Protein AF-A0A6I3BMH9-F1 (afdb_monomer_lite)

pLDDT: mean 79.18, std 16.13, range [47.84, 97.19]

Foldseek 3Di:
DDDPPPPDDPPDPPPPLVVLLVVLLVVLVVVVVVVVVCVVPDDDDDCPPLVPVLVVLNVVLVVLNVVLVVCVVVVVSVSNVVSSVVSVVSVVVSVVSVVVVD

Sequence (102 aa):
LEHGIDPTPLRKKIADITDLIAKEVDDTAELTGDQKRSVITSGLSRSDTSSLPRQELIALIQSLTDQMRAAAAELAFEVAARLRDEIRELKKELRGMEEAGN

Structure (mmCIF, N/CA/C/O backbone):
data_AF-A0A6I3BMH9-F1
#
_entry.id   AF-A0A6I3BMH9-F1
#
loop_
_atom_site.group_PDB
_atom_site.id
_atom_site.type_symbol
_atom_site.label_atom_id
_atom_site.label_alt_id
_atom_site.label_comp_id
_atom_site.label_asym_id
_atom_site.label_entity_id
_atom_site.label_seq_id
_atom_site.pdbx_PDB_ins_code
_atom_site.Cartn_x
_atom_site.Cartn_y
_atom_site.Cartn_z
_atom_site.occupancy
_atom_site.B_iso_or_equiv
_atom_site.auth_seq_id
_atom_site.auth_comp_id
_atom_site.auth_asym_id
_atom_site.auth_atom_id
_atom_site.pdbx_PDB_model_num
ATOM 1 N N . LEU A 1 1 ? -29.632 33.894 24.611 1.00 47.84 1 LEU A N 1
ATOM 2 C CA . LEU A 1 1 ? -30.262 32.729 23.966 1.00 47.84 1 LEU A CA 1
ATOM 3 C C . LEU A 1 1 ? -29.900 32.819 22.493 1.00 47.84 1 LEU A C 1
ATOM 5 O O . LEU A 1 1 ? -30.546 33.517 21.732 1.00 47.84 1 LEU A O 1
ATOM 9 N N . GLU A 1 2 ? -28.635 32.542 22.202 1.00 55.84 2 GLU A N 1
ATOM 10 C CA . GLU A 1 2 ? -28.173 31.172 21.932 1.00 55.84 2 GLU A CA 1
ATOM 11 C C . GLU A 1 2 ? -28.514 30.856 20.485 1.00 55.84 2 GLU A C 1
ATOM 13 O O . GLU A 1 2 ? -29.667 30.656 20.120 1.00 55.84 2 GLU A O 1
ATOM 18 N N . HIS A 1 3 ? -27.486 30.928 19.646 1.00 63.34 3 HIS A N 1
ATOM 19 C CA . HIS A 1 3 ? -27.579 30.528 18.258 1.00 63.34 3 HIS A CA 1
ATOM 20 C C . HIS A 1 3 ? -28.092 29.083 18.249 1.00 63.34 3 HIS A C 1
ATOM 22 O O . HIS A 1 3 ? -27.439 28.211 18.815 1.00 63.34 3 HIS A O 1
ATOM 28 N N . GLY A 1 4 ? -29.270 28.851 17.660 1.00 63.94 4 GLY A N 1
ATOM 29 C CA . GLY A 1 4 ? -29.939 27.548 17.537 1.00 63.94 4 GLY A CA 1
ATOM 30 C C . GLY A 1 4 ? -29.227 26.587 16.582 1.00 63.94 4 GLY A C 1
ATOM 31 O O . GLY A 1 4 ? -29.860 25.924 15.767 1.00 63.94 4 GLY A O 1
ATOM 32 N N . ILE A 1 5 ? -27.899 26.568 16.641 1.00 68.94 5 ILE A N 1
ATOM 33 C CA . ILE A 1 5 ? -27.047 25.595 15.978 1.00 68.94 5 ILE A CA 1
ATOM 34 C C . ILE A 1 5 ? -26.956 24.415 16.931 1.00 68.94 5 ILE A C 1
ATOM 36 O O . ILE A 1 5 ? -26.278 24.488 17.951 1.00 68.94 5 ILE A O 1
ATOM 40 N N . ASP A 1 6 ? -27.685 23.354 16.603 1.00 67.56 6 ASP A N 1
ATOM 41 C CA . ASP A 1 6 ? -27.581 22.067 17.274 1.00 67.56 6 ASP A CA 1
ATOM 42 C C . ASP A 1 6 ? -26.225 21.448 16.893 1.00 67.56 6 ASP A C 1
ATOM 44 O O . ASP A 1 6 ? -26.016 21.132 15.712 1.00 67.56 6 ASP A O 1
ATOM 48 N N . PRO A 1 7 ? -25.249 21.355 17.817 1.00 68.31 7 PRO A N 1
ATOM 49 C CA . PRO A 1 7 ? -23.923 20.858 17.493 1.00 68.31 7 PRO A CA 1
ATOM 50 C C . PRO A 1 7 ? -24.013 19.361 17.193 1.00 68.31 7 PRO A C 1
ATOM 52 O O . PRO A 1 7 ? -23.917 18.506 18.070 1.00 68.31 7 PRO A O 1
ATOM 55 N N . THR A 1 8 ? -24.190 19.028 15.919 1.00 73.56 8 THR A N 1
ATOM 56 C CA . THR A 1 8 ? -24.172 17.641 15.470 1.00 73.56 8 THR A CA 1
ATOM 57 C C . THR A 1 8 ? -22.718 17.164 15.432 1.00 73.56 8 THR A C 1
ATOM 59 O O . THR A 1 8 ? -21.868 17.840 14.845 1.00 73.56 8 THR A O 1
ATOM 62 N N . PRO A 1 9 ? -22.381 16.009 16.035 1.00 74.44 9 PRO A N 1
ATOM 63 C CA . PRO A 1 9 ? -21.015 15.508 16.014 1.00 74.44 9 PRO A CA 1
ATOM 64 C C . PRO A 1 9 ? -20.564 15.241 14.571 1.00 74.44 9 PRO A C 1
ATOM 66 O O . PRO A 1 9 ? -21.148 14.420 13.860 1.00 74.44 9 PRO A O 1
ATOM 69 N N . LEU A 1 10 ? -19.499 15.926 14.143 1.00 66.88 10 LEU A N 1
ATOM 70 C CA . LEU A 1 10 ? -18.831 15.703 12.861 1.00 66.88 10 LEU A CA 1
ATOM 71 C C . LEU A 1 10 ? -18.268 14.275 12.819 1.00 66.88 10 LEU A C 1
ATOM 73 O O . LEU A 1 10 ? -17.203 13.991 13.367 1.00 66.88 10 LEU A O 1
ATOM 77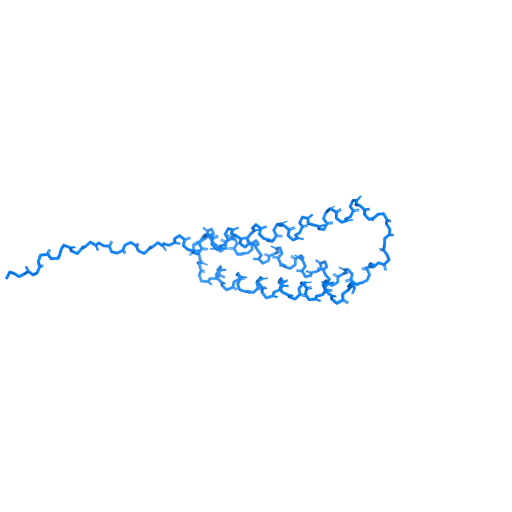 N N . ARG A 1 11 ? -18.969 13.359 12.144 1.00 61.81 11 ARG A N 1
ATOM 78 C CA . ARG A 1 11 ? -18.451 12.013 11.865 1.00 61.81 11 ARG A CA 1
ATOM 79 C C . ARG A 1 11 ? -17.435 12.103 10.726 1.00 61.81 11 ARG A C 1
ATOM 81 O O . ARG A 1 11 ? -17.803 11.988 9.558 1.00 61.81 11 ARG A O 1
ATOM 88 N N . LYS A 1 12 ? -16.152 12.317 11.042 1.00 61.97 12 LYS A N 1
ATOM 89 C CA . LYS A 1 12 ? -15.081 12.111 10.055 1.00 61.97 12 LYS A CA 1
ATOM 90 C C . LYS A 1 12 ? -15.123 10.649 9.614 1.00 61.97 12 LYS A C 1
ATOM 92 O O . LYS A 1 12 ? -14.973 9.749 10.436 1.00 61.97 12 LYS A O 1
ATOM 97 N N . LYS A 1 13 ? -15.362 10.408 8.323 1.00 57.47 13 LYS A N 1
ATOM 98 C CA . LYS A 1 13 ? -15.286 9.066 7.744 1.00 57.47 13 LYS A CA 1
ATOM 99 C C . LYS A 1 13 ? -13.849 8.570 7.895 1.00 57.47 13 LYS A C 1
ATOM 101 O O . LYS A 1 13 ? -12.960 9.050 7.207 1.00 57.47 13 LYS A O 1
ATOM 106 N N . ILE A 1 14 ? -13.643 7.592 8.771 1.00 57.91 14 ILE A N 1
ATOM 107 C CA . ILE A 1 14 ? -12.397 6.809 8.835 1.00 57.91 14 ILE A CA 1
ATOM 108 C C . ILE A 1 14 ? -12.284 5.884 7.594 1.00 57.91 14 ILE A C 1
ATOM 110 O O . ILE A 1 14 ? -11.254 5.265 7.375 1.00 57.91 14 ILE A O 1
ATOM 114 N N . ALA A 1 15 ? -13.318 5.837 6.741 1.00 59.88 15 ALA A N 1
ATOM 115 C CA . ALA A 1 15 ? -13.398 4.994 5.545 1.00 59.88 15 ALA A CA 1
ATOM 116 C C . ALA A 1 15 ? -12.285 5.230 4.503 1.00 59.88 15 ALA A C 1
ATOM 118 O O . ALA A 1 15 ? -11.931 4.306 3.786 1.00 59.88 15 ALA A O 1
ATOM 119 N N . ASP A 1 16 ? -11.694 6.427 4.434 1.00 70.50 16 ASP A N 1
ATOM 120 C CA . ASP A 1 16 ? -10.742 6.762 3.362 1.00 70.50 16 ASP A CA 1
ATOM 121 C C . ASP A 1 16 ? -9.496 5.856 3.383 1.00 70.50 16 ASP A C 1
ATOM 123 O O . ASP A 1 16 ? -9.089 5.295 2.371 1.00 70.50 16 ASP A O 1
ATOM 127 N N . ILE A 1 17 ? -8.910 5.616 4.560 1.00 77.81 17 ILE A N 1
ATOM 128 C CA . ILE A 1 17 ? -7.649 4.871 4.629 1.00 77.81 17 ILE A CA 1
ATOM 129 C C . ILE A 1 17 ? -7.823 3.366 4.414 1.00 77.81 17 ILE A C 1
ATOM 131 O O . ILE A 1 17 ? -6.982 2.744 3.770 1.00 77.81 17 ILE A O 1
ATOM 135 N N . THR A 1 18 ? -8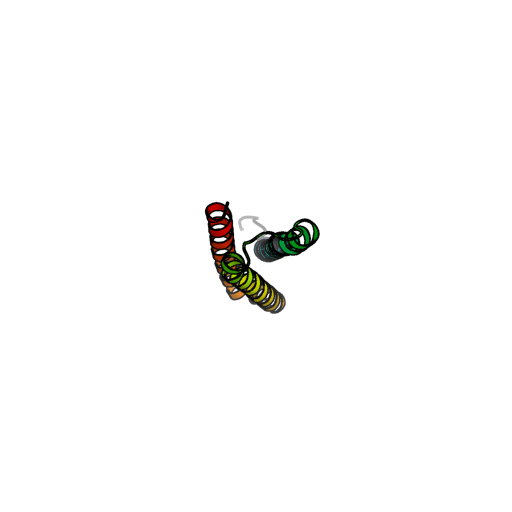.916 2.782 4.904 1.00 83.62 18 THR A N 1
ATOM 136 C CA . THR A 1 18 ? -9.211 1.357 4.711 1.00 83.62 18 THR A CA 1
ATOM 137 C C . THR A 1 18 ? -9.518 1.045 3.253 1.00 83.62 18 THR A C 1
ATOM 139 O O . THR A 1 18 ? -9.036 0.038 2.736 1.00 83.62 18 THR A O 1
ATOM 142 N N . ASP A 1 19 ? -10.241 1.937 2.574 1.00 87.50 19 ASP A N 1
ATOM 143 C CA . ASP A 1 19 ? -10.570 1.789 1.156 1.00 87.50 19 ASP A CA 1
ATOM 144 C C . ASP A 1 19 ? -9.301 1.898 0.292 1.00 87.50 19 ASP A C 1
ATOM 146 O O . ASP A 1 19 ? -9.097 1.117 -0.639 1.00 87.50 19 ASP A O 1
ATOM 150 N N . LEU A 1 20 ? -8.388 2.814 0.643 1.00 88.50 20 LEU A N 1
ATOM 151 C CA . LEU A 1 20 ? -7.087 2.943 -0.022 1.00 88.50 20 LEU A CA 1
ATOM 152 C C . LEU A 1 20 ? -6.188 1.718 0.188 1.00 88.50 20 LEU A C 1
ATOM 154 O O . LEU A 1 20 ? -5.471 1.337 -0.737 1.00 88.50 20 LEU A O 1
ATOM 158 N N . ILE A 1 21 ? -6.216 1.104 1.374 1.00 87.81 21 ILE A N 1
ATOM 159 C CA . ILE A 1 21 ? -5.470 -0.130 1.664 1.00 87.81 21 ILE A CA 1
ATOM 160 C C . ILE A 1 21 ? -6.033 -1.296 0.847 1.00 87.81 21 ILE A C 1
ATOM 162 O O . ILE A 1 21 ? -5.259 -2.036 0.246 1.00 87.81 21 ILE A O 1
ATOM 166 N N . ALA A 1 22 ? -7.361 -1.439 0.784 1.00 89.56 22 ALA A N 1
ATOM 167 C CA . ALA A 1 22 ? -8.016 -2.478 -0.011 1.00 89.56 22 ALA A CA 1
ATOM 168 C C . ALA A 1 22 ? -7.673 -2.356 -1.504 1.00 89.56 22 ALA A C 1
ATOM 170 O O . ALA A 1 22 ? -7.291 -3.337 -2.133 1.00 89.56 22 ALA A O 1
ATOM 171 N N . LYS A 1 23 ? -7.699 -1.135 -2.046 1.00 90.94 23 LYS A N 1
ATOM 172 C CA . LYS A 1 23 ? -7.274 -0.890 -3.426 1.00 90.94 23 LYS A CA 1
ATOM 173 C C . LYS A 1 23 ? -5.810 -1.271 -3.664 1.00 90.94 23 LYS A C 1
ATOM 175 O O . LYS A 1 23 ? -5.496 -1.915 -4.655 1.00 90.94 23 LYS A O 1
ATOM 180 N N . GLU A 1 24 ? -4.907 -0.877 -2.768 1.00 91.56 24 GLU A N 1
ATOM 181 C CA . GLU A 1 24 ? -3.476 -1.165 -2.936 1.00 91.56 24 GLU A CA 1
ATOM 182 C C . GLU A 1 24 ? -3.194 -2.676 -2.931 1.00 91.56 24 GLU A C 1
ATOM 184 O O . GLU A 1 24 ? -2.374 -3.180 -3.697 1.00 91.56 24 GLU A O 1
ATOM 189 N N . VAL A 1 25 ? -3.927 -3.398 -2.087 1.00 88.62 25 VAL A N 1
ATOM 190 C CA . VAL A 1 25 ? -3.957 -4.856 -2.015 1.00 88.62 25 VAL A CA 1
ATOM 191 C C . VAL A 1 25 ? -4.358 -5.495 -3.345 1.00 88.62 25 VAL A C 1
ATOM 193 O O . VAL A 1 25 ? -3.691 -6.438 -3.781 1.00 88.62 25 VAL A O 1
ATOM 196 N N . ASP A 1 26 ? -5.434 -5.002 -3.956 1.00 89.44 26 ASP A N 1
ATOM 197 C CA . ASP A 1 26 ? -5.959 -5.529 -5.213 1.00 89.44 26 ASP A CA 1
ATOM 198 C C . ASP A 1 26 ? -4.974 -5.241 -6.348 1.00 89.44 26 ASP A C 1
ATOM 200 O O . ASP A 1 26 ? -4.591 -6.154 -7.079 1.00 89.44 26 ASP A O 1
ATOM 204 N N . ASP A 1 27 ? -4.445 -4.017 -6.411 1.00 88.38 27 ASP A N 1
ATOM 205 C CA . ASP A 1 27 ? -3.435 -3.643 -7.397 1.00 88.38 27 ASP A CA 1
ATOM 206 C C . ASP A 1 27 ? -2.180 -4.542 -7.284 1.00 88.38 27 ASP A C 1
ATOM 208 O O . ASP A 1 27 ? -1.611 -4.951 -8.294 1.00 88.38 27 ASP A O 1
ATOM 212 N N . THR A 1 28 ? -1.712 -4.875 -6.071 1.00 87.06 28 THR A N 1
ATOM 213 C CA . THR A 1 28 ? -0.582 -5.812 -5.893 1.00 87.06 28 THR A CA 1
ATOM 214 C C . THR A 1 28 ? -0.930 -7.223 -6.377 1.00 87.06 28 THR A C 1
ATOM 216 O O . THR A 1 28 ? -0.085 -7.892 -6.986 1.00 87.06 28 THR A O 1
ATOM 219 N N . ALA A 1 29 ? -2.157 -7.687 -6.129 1.00 85.75 29 ALA A N 1
ATOM 220 C CA . ALA A 1 29 ? -2.625 -8.993 -6.585 1.00 85.75 29 ALA A CA 1
ATOM 221 C C . ALA A 1 29 ? -2.695 -9.074 -8.119 1.00 85.75 29 ALA A C 1
ATOM 223 O O . ALA A 1 29 ? -2.301 -10.091 -8.692 1.00 85.75 29 ALA A O 1
ATOM 224 N N . GLU A 1 30 ? -3.118 -8.004 -8.792 1.00 85.88 30 GLU A N 1
ATOM 225 C CA . GLU A 1 30 ? -3.116 -7.922 -10.256 1.00 85.88 30 GLU A CA 1
ATOM 226 C C . GLU A 1 30 ? -1.693 -8.004 -10.826 1.00 85.88 30 GLU A C 1
ATOM 228 O O . GLU A 1 30 ? -1.424 -8.844 -11.690 1.00 85.88 30 GLU A O 1
ATOM 233 N N . LEU A 1 31 ? -0.750 -7.222 -10.283 1.00 79.50 31 LEU A N 1
ATOM 234 C CA . LEU A 1 31 ? 0.644 -7.218 -10.750 1.00 79.50 31 LEU A CA 1
ATOM 235 C C . LEU A 1 31 ? 1.343 -8.573 -10.566 1.00 79.50 31 LEU A C 1
ATOM 237 O O . LEU A 1 31 ? 2.136 -9.001 -11.405 1.00 79.50 31 LEU A O 1
ATOM 241 N N . THR A 1 32 ? 1.049 -9.276 -9.472 1.00 74.94 32 THR A N 1
ATOM 242 C CA . THR A 1 32 ? 1.612 -10.612 -9.219 1.00 74.94 32 THR A CA 1
ATOM 243 C C . THR A 1 32 ? 0.877 -11.722 -9.965 1.00 74.94 32 THR A C 1
ATOM 245 O O . THR A 1 32 ? 1.484 -12.736 -10.317 1.00 74.94 32 THR A O 1
ATOM 248 N N . GLY A 1 33 ? -0.410 -11.539 -10.260 1.00 67.88 33 GLY A N 1
ATOM 249 C CA . GLY A 1 33 ? -1.202 -12.441 -11.091 1.00 67.88 33 GLY A CA 1
ATOM 250 C C . GLY A 1 33 ? -0.716 -12.500 -12.542 1.00 67.88 33 GLY A C 1
ATOM 251 O O . GLY A 1 33 ? -0.730 -13.577 -13.147 1.00 67.88 33 GLY A O 1
ATOM 252 N N . ASP A 1 34 ? -0.212 -11.388 -13.086 1.00 59.59 34 ASP A N 1
ATOM 253 C CA . ASP A 1 34 ? 0.343 -11.351 -14.444 1.00 59.59 34 ASP A CA 1
ATOM 254 C C . ASP A 1 34 ? 1.601 -12.209 -14.626 1.00 59.59 34 ASP A C 1
ATOM 256 O O . ASP A 1 34 ? 1.787 -12.809 -15.687 1.00 59.59 34 ASP A O 1
ATOM 260 N N . GLN A 1 35 ? 2.404 -12.402 -13.574 1.00 57.16 35 GLN A N 1
ATOM 261 C CA . GLN A 1 35 ? 3.530 -13.345 -13.609 1.00 57.16 35 GLN A CA 1
ATOM 262 C C . GLN A 1 35 ? 3.061 -14.779 -13.873 1.00 57.16 35 GLN A C 1
ATOM 264 O O . GLN A 1 35 ? 3.609 -15.467 -14.733 1.00 57.16 35 GLN A O 1
ATOM 269 N N . LYS A 1 36 ? 1.994 -15.228 -13.196 1.00 54.81 36 LYS A N 1
ATOM 270 C CA . LYS A 1 36 ? 1.466 -16.590 -13.382 1.00 54.81 36 LYS A CA 1
ATOM 271 C C . LYS A 1 36 ? 0.927 -16.814 -14.795 1.00 54.81 36 LYS A C 1
ATOM 273 O O . LYS A 1 36 ? 1.056 -17.920 -15.311 1.00 54.81 36 LYS A O 1
ATOM 278 N N . ARG A 1 37 ? 0.354 -15.782 -15.431 1.00 55.59 37 ARG A N 1
ATOM 279 C CA . ARG A 1 37 ? -0.124 -15.849 -16.824 1.00 55.59 37 ARG A CA 1
ATOM 280 C C . ARG A 1 37 ? 1.011 -15.809 -17.849 1.00 55.59 37 ARG A C 1
ATOM 282 O O . ARG A 1 37 ? 0.930 -16.508 -18.851 1.00 55.59 37 ARG A O 1
ATOM 289 N N . SER A 1 38 ? 2.071 -15.048 -17.590 1.00 52.72 38 SER A N 1
ATOM 290 C CA . SER A 1 38 ? 3.254 -14.993 -18.460 1.00 52.72 38 SER A CA 1
ATOM 291 C C . SER A 1 38 ? 3.999 -16.338 -18.514 1.00 52.72 38 SER A C 1
ATOM 293 O O . SER A 1 38 ? 4.399 -16.796 -19.583 1.00 52.72 38 SER A O 1
ATOM 295 N N . VAL A 1 39 ? 4.096 -17.038 -17.377 1.00 53.00 39 VAL A N 1
ATOM 296 C CA . VAL A 1 39 ? 4.770 -18.348 -17.279 1.00 53.00 39 VAL A CA 1
ATOM 297 C C . VAL A 1 39 ? 4.032 -19.458 -18.046 1.00 53.00 39 VAL A C 1
ATOM 299 O O . VAL A 1 39 ? 4.671 -20.369 -18.562 1.00 53.00 39 VAL A O 1
ATOM 302 N N . ILE A 1 40 ? 2.699 -19.395 -18.162 1.00 55.94 40 ILE A N 1
ATOM 303 C CA . ILE A 1 40 ? 1.914 -20.421 -18.880 1.00 55.94 40 ILE A CA 1
ATOM 304 C C . ILE A 1 40 ? 1.837 -20.193 -20.399 1.00 55.94 40 ILE A C 1
ATOM 306 O O . ILE A 1 40 ? 1.573 -21.144 -21.130 1.00 55.94 40 ILE A O 1
ATOM 310 N N . THR A 1 41 ? 2.037 -18.963 -20.888 1.00 55.66 41 THR A N 1
ATOM 311 C CA . THR A 1 41 ? 1.960 -18.637 -22.327 1.00 55.66 41 THR A CA 1
ATOM 312 C C . THR A 1 41 ? 3.328 -18.584 -23.002 1.00 55.66 41 THR A C 1
ATOM 314 O O . THR A 1 41 ? 3.420 -18.803 -24.209 1.00 55.66 41 THR A O 1
ATOM 317 N N . SER A 1 42 ? 4.395 -18.338 -22.241 1.00 52.41 42 SER A N 1
ATOM 318 C CA . SER A 1 42 ? 5.750 -18.186 -22.762 1.00 52.41 42 SER A CA 1
ATOM 319 C C . SER A 1 42 ? 6.556 -19.467 -22.549 1.00 52.41 42 SER A C 1
ATOM 321 O O . SER A 1 42 ? 7.318 -19.619 -21.595 1.00 52.41 42 SER A O 1
ATOM 323 N N . GLY A 1 43 ? 6.375 -20.434 -23.449 1.00 55.34 43 GLY A N 1
ATOM 324 C CA . GLY A 1 43 ? 7.315 -21.542 -23.583 1.00 55.34 43 GLY A CA 1
ATOM 325 C C . GLY A 1 43 ? 8.673 -21.004 -24.038 1.00 55.34 43 GLY A C 1
ATOM 326 O O . GLY A 1 43 ? 8.838 -20.699 -25.213 1.00 55.34 43 GLY A O 1
ATOM 327 N N . LEU A 1 44 ? 9.628 -20.917 -23.107 1.00 59.97 44 LEU A N 1
ATOM 328 C CA . LEU A 1 44 ? 11.051 -20.635 -23.336 1.00 59.97 44 LEU A CA 1
ATOM 329 C C . LEU A 1 44 ? 11.363 -19.253 -23.958 1.00 59.97 44 LEU A C 1
ATOM 331 O O . LEU A 1 44 ? 11.573 -19.136 -25.165 1.00 59.97 44 LEU A O 1
ATOM 335 N N . SER A 1 45 ? 11.520 -18.215 -23.125 1.00 47.88 45 SER A N 1
ATOM 336 C CA . SER A 1 45 ? 12.175 -16.962 -23.539 1.00 47.88 45 SER A CA 1
ATOM 337 C C . SER A 1 45 ? 13.332 -16.576 -22.611 1.00 47.88 45 SER A C 1
ATOM 339 O O . SER A 1 45 ? 13.275 -16.728 -21.396 1.00 47.88 45 SER A O 1
ATOM 341 N N . ARG A 1 46 ? 14.414 -16.114 -23.239 1.00 48.41 46 ARG A N 1
ATOM 342 C CA . ARG A 1 46 ? 15.822 -16.076 -22.804 1.00 48.41 46 ARG A CA 1
ATOM 343 C C . ARG A 1 46 ? 16.172 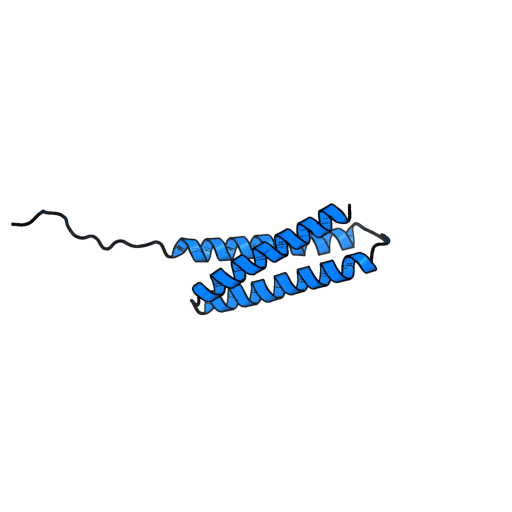-14.970 -21.784 1.00 48.41 46 ARG A C 1
ATOM 345 O O . ARG A 1 46 ? 17.198 -14.313 -21.949 1.00 48.41 46 ARG A O 1
ATOM 352 N N . SER A 1 47 ? 15.361 -14.744 -20.752 1.00 51.59 47 SER A N 1
ATOM 353 C CA . SER A 1 47 ? 15.531 -13.613 -19.816 1.00 51.59 47 SER A CA 1
ATOM 354 C C . SER A 1 47 ? 15.670 -14.011 -18.341 1.00 51.59 47 SER A C 1
ATOM 356 O O . SER A 1 47 ? 15.258 -13.258 -17.460 1.00 51.59 47 SER A O 1
ATOM 358 N N . ASP A 1 48 ? 16.232 -15.182 -18.036 1.00 53.44 48 ASP A N 1
ATOM 359 C CA . ASP A 1 48 ? 16.302 -15.669 -16.649 1.00 53.44 48 ASP A CA 1
ATOM 360 C C . ASP A 1 48 ? 17.095 -14.730 -15.716 1.00 53.44 48 ASP A C 1
ATOM 362 O O . ASP A 1 48 ? 16.709 -14.543 -14.565 1.00 53.44 48 ASP A O 1
ATOM 366 N N . THR A 1 49 ? 18.131 -14.036 -16.200 1.00 52.00 49 THR A N 1
ATOM 367 C CA . THR A 1 49 ? 18.979 -13.175 -15.349 1.00 52.00 49 THR A CA 1
ATOM 368 C C . THR A 1 49 ? 18.429 -11.768 -15.109 1.00 52.00 49 THR A C 1
ATOM 370 O O . THR A 1 49 ? 18.610 -11.240 -14.016 1.00 52.00 49 THR A O 1
ATOM 373 N N . SER A 1 50 ? 17.726 -11.160 -16.072 1.00 56.69 50 SER A N 1
ATOM 374 C CA . SER A 1 50 ? 17.021 -9.881 -15.860 1.00 56.69 50 SER A CA 1
ATOM 375 C C . SER A 1 50 ? 15.714 -10.060 -15.084 1.00 56.69 50 SER A C 1
ATOM 377 O O . SER A 1 50 ? 15.189 -9.105 -14.515 1.00 56.69 50 SER A O 1
ATOM 379 N N . SER A 1 51 ? 15.204 -11.293 -15.015 1.00 66.81 51 SER A N 1
ATOM 380 C CA . SER A 1 51 ? 14.008 -11.622 -14.245 1.00 66.81 51 SER A CA 1
ATOM 381 C C . SER A 1 51 ? 14.265 -11.796 -12.745 1.00 66.81 51 SER A C 1
ATOM 383 O O . SER A 1 51 ? 13.334 -11.598 -11.976 1.00 66.81 51 SER A O 1
ATOM 385 N N . LEU A 1 52 ? 15.494 -12.110 -12.312 1.00 77.44 52 LEU A N 1
ATOM 386 C CA . LEU A 1 52 ? 15.826 -12.324 -10.894 1.00 77.44 52 LEU A CA 1
ATOM 387 C C . LEU A 1 52 ? 15.625 -11.057 -10.040 1.00 77.44 52 LEU A C 1
ATOM 389 O O . LEU A 1 52 ? 14.820 -11.114 -9.110 1.00 77.44 52 LEU A O 1
ATOM 393 N N . PRO A 1 53 ? 16.221 -9.894 -10.386 1.00 85.06 53 PRO A N 1
ATOM 394 C CA . PRO A 1 53 ? 15.979 -8.649 -9.648 1.00 85.06 53 PRO A CA 1
ATOM 395 C C . PRO A 1 53 ? 14.500 -8.239 -9.657 1.00 85.06 53 PRO A C 1
ATOM 397 O O . PRO A 1 53 ? 13.965 -7.765 -8.658 1.00 85.06 53 PRO A O 1
ATOM 400 N N . ARG A 1 54 ? 13.806 -8.487 -10.776 1.00 85.38 54 ARG A N 1
ATOM 401 C CA . ARG A 1 54 ? 12.364 -8.243 -10.905 1.00 85.38 54 ARG A CA 1
ATOM 402 C C . ARG A 1 54 ? 11.548 -9.143 -9.971 1.00 85.38 54 ARG A C 1
ATOM 404 O O . ARG A 1 54 ? 10.627 -8.667 -9.317 1.00 85.38 54 ARG A O 1
ATOM 411 N N . GLN A 1 55 ? 11.860 -10.435 -9.915 1.00 85.38 55 GLN A N 1
ATOM 412 C CA . GLN A 1 55 ? 11.182 -11.404 -9.051 1.00 85.38 55 GLN A CA 1
ATOM 413 C C . GLN A 1 55 ? 11.402 -11.082 -7.570 1.00 85.38 55 GLN A C 1
ATOM 415 O O . GLN A 1 55 ? 10.452 -11.148 -6.793 1.00 85.38 55 GLN A O 1
ATOM 420 N N . GLU A 1 56 ? 12.615 -10.678 -7.187 1.00 89.12 56 GLU A N 1
ATOM 421 C CA . GLU A 1 56 ? 12.931 -10.234 -5.825 1.00 89.12 56 GLU A CA 1
ATOM 422 C C . GLU A 1 56 ? 12.136 -8.981 -5.437 1.00 89.12 56 GLU A C 1
ATOM 424 O O . GLU A 1 56 ? 11.542 -8.941 -4.358 1.00 89.12 56 GLU A O 1
ATOM 429 N N . LEU A 1 57 ? 12.045 -7.994 -6.336 1.00 91.00 57 LEU A N 1
ATOM 430 C CA . LEU A 1 57 ? 11.253 -6.783 -6.115 1.00 91.00 57 LEU A CA 1
ATOM 431 C C . LEU A 1 57 ? 9.759 -7.103 -5.949 1.00 91.00 57 LEU A C 1
ATOM 433 O O . LEU A 1 57 ? 9.100 -6.582 -5.050 1.00 91.00 57 LEU A O 1
ATOM 437 N N . ILE A 1 58 ? 9.227 -8.011 -6.769 1.00 90.19 58 ILE A N 1
ATOM 438 C CA . ILE A 1 58 ? 7.844 -8.487 -6.657 1.00 90.19 58 ILE A CA 1
ATOM 439 C C . ILE A 1 58 ? 7.609 -9.193 -5.312 1.00 90.19 58 ILE A C 1
ATOM 441 O O . ILE A 1 58 ? 6.610 -8.920 -4.643 1.00 90.19 58 ILE A O 1
ATOM 445 N N . ALA A 1 59 ? 8.523 -10.071 -4.895 1.00 91.19 59 ALA A N 1
ATOM 446 C CA . ALA A 1 59 ? 8.428 -10.768 -3.614 1.00 91.19 59 ALA A CA 1
ATOM 447 C C . ALA A 1 59 ? 8.486 -9.792 -2.424 1.00 91.19 59 ALA A C 1
ATOM 449 O O . ALA A 1 59 ? 7.742 -9.946 -1.452 1.00 91.19 59 ALA A O 1
ATOM 450 N N . LEU A 1 60 ? 9.316 -8.749 -2.515 1.00 94.75 60 LEU A N 1
ATOM 451 C CA . LEU A 1 60 ? 9.377 -7.685 -1.516 1.00 94.75 60 LEU A CA 1
ATOM 452 C C . LEU A 1 60 ? 8.052 -6.915 -1.431 1.00 94.75 60 LEU A C 1
ATOM 454 O O . LEU A 1 60 ? 7.528 -6.723 -0.334 1.00 94.75 60 LEU A O 1
ATOM 458 N N . ILE A 1 61 ? 7.477 -6.530 -2.576 1.00 94.12 61 ILE A N 1
ATOM 459 C CA . ILE A 1 61 ? 6.173 -5.853 -2.640 1.00 94.12 61 ILE A CA 1
ATOM 460 C C . ILE A 1 61 ? 5.080 -6.708 -1.980 1.00 94.12 61 ILE A C 1
ATOM 462 O O . ILE A 1 61 ? 4.262 -6.178 -1.225 1.00 94.12 61 ILE A O 1
ATOM 466 N N . GLN A 1 62 ? 5.071 -8.025 -2.214 1.00 93.75 62 GLN A N 1
ATOM 467 C CA . GLN A 1 62 ? 4.130 -8.944 -1.561 1.00 93.75 62 GLN A CA 1
ATOM 468 C C . GLN A 1 62 ? 4.309 -8.955 -0.039 1.00 93.75 62 GLN A C 1
ATOM 470 O O . GLN A 1 62 ? 3.343 -8.734 0.688 1.00 93.75 62 GLN A O 1
ATOM 475 N N . SER A 1 63 ? 5.546 -9.122 0.438 1.00 96.12 63 SER A N 1
ATOM 476 C CA . SER A 1 63 ? 5.860 -9.122 1.872 1.00 96.12 63 SER A CA 1
ATOM 477 C C . SER A 1 63 ? 5.431 -7.824 2.566 1.00 96.12 63 SER A C 1
ATOM 479 O O . SER A 1 63 ? 4.807 -7.858 3.628 1.00 96.12 63 SER A O 1
ATOM 481 N N . LEU A 1 64 ? 5.707 -6.666 1.960 1.00 96.38 64 LEU A N 1
ATOM 482 C CA . LEU A 1 64 ? 5.293 -5.371 2.507 1.00 96.38 64 LEU A CA 1
ATOM 483 C C . LEU A 1 64 ? 3.773 -5.189 2.464 1.00 96.38 64 LEU A C 1
ATOM 485 O O . LEU A 1 64 ? 3.195 -4.623 3.391 1.00 96.38 64 LEU A O 1
ATOM 489 N N . THR A 1 65 ? 3.107 -5.706 1.430 1.00 95.06 65 THR A N 1
ATOM 490 C CA . THR A 1 65 ? 1.640 -5.690 1.339 1.00 95.06 65 THR A CA 1
ATOM 491 C C . THR A 1 65 ? 1.012 -6.503 2.471 1.00 95.06 65 THR A C 1
ATOM 493 O O . THR A 1 65 ? 0.034 -6.059 3.075 1.00 95.06 65 THR A O 1
ATOM 496 N N . ASP A 1 66 ? 1.582 -7.658 2.814 1.00 96.19 66 ASP A N 1
ATOM 497 C CA . ASP A 1 66 ? 1.104 -8.477 3.930 1.00 96.19 66 ASP A CA 1
ATOM 498 C C . ASP A 1 66 ? 1.346 -7.794 5.284 1.00 96.19 66 ASP A C 1
ATOM 500 O O . ASP A 1 66 ? 0.447 -7.767 6.129 1.00 96.19 66 ASP A O 1
ATOM 504 N N . GLN A 1 67 ? 2.503 -7.147 5.468 1.00 97.19 67 GLN A N 1
ATOM 505 C CA . GLN A 1 67 ? 2.779 -6.320 6.651 1.00 97.19 67 GLN A CA 1
ATOM 506 C C . GLN A 1 67 ? 1.801 -5.141 6.771 1.00 97.19 67 GLN A C 1
ATOM 508 O O . GLN A 1 67 ? 1.311 -4.851 7.862 1.00 97.19 67 GLN A O 1
ATOM 513 N N . MET A 1 68 ? 1.456 -4.491 5.655 1.00 96.44 68 MET A N 1
ATOM 514 C CA . MET A 1 68 ? 0.472 -3.408 5.623 1.00 96.44 68 MET A CA 1
ATOM 515 C C . MET A 1 68 ? -0.919 -3.905 6.036 1.00 96.44 68 MET A C 1
ATOM 517 O O . MET A 1 68 ? -1.588 -3.241 6.830 1.00 96.44 68 MET A O 1
ATOM 521 N N . ARG A 1 69 ? -1.353 -5.077 5.547 1.00 93.88 69 ARG A N 1
ATOM 522 C CA . ARG A 1 69 ? -2.622 -5.699 5.970 1.00 93.88 69 ARG A CA 1
ATOM 523 C C . ARG A 1 69 ? -2.624 -6.021 7.459 1.00 93.88 69 ARG A C 1
ATOM 525 O O . ARG A 1 69 ? -3.626 -5.763 8.117 1.00 93.88 69 ARG A O 1
ATOM 532 N N . ALA A 1 70 ? -1.527 -6.573 7.979 1.00 96.25 70 ALA A N 1
ATOM 533 C CA . ALA A 1 70 ? -1.398 -6.887 9.398 1.00 96.25 70 ALA A CA 1
ATOM 534 C C . ALA A 1 70 ? -1.510 -5.616 10.255 1.00 96.25 70 ALA A C 1
ATOM 536 O O . ALA A 1 70 ? -2.339 -5.559 11.160 1.00 96.25 70 ALA A O 1
ATOM 537 N N . ALA A 1 71 ? -0.784 -4.552 9.896 1.00 94.25 71 ALA A N 1
ATOM 538 C CA . ALA A 1 71 ? -0.883 -3.258 10.570 1.00 94.25 71 ALA A CA 1
ATOM 539 C C . ALA A 1 71 ? -2.306 -2.671 10.502 1.00 94.25 71 ALA A C 1
ATOM 541 O O . ALA A 1 71 ? -2.808 -2.128 11.485 1.00 94.25 71 ALA A O 1
ATOM 542 N N . ALA A 1 72 ? -2.989 -2.805 9.361 1.00 92.69 72 ALA A N 1
ATOM 543 C CA . ALA A 1 72 ? -4.373 -2.364 9.210 1.00 92.69 72 ALA A CA 1
ATOM 544 C C . ALA A 1 72 ? -5.346 -3.166 10.093 1.00 92.69 72 ALA A C 1
ATOM 546 O O . ALA A 1 72 ? -6.249 -2.582 10.693 1.00 92.69 72 ALA A O 1
ATOM 547 N N . ALA A 1 73 ? -5.147 -4.484 10.208 1.00 93.25 73 ALA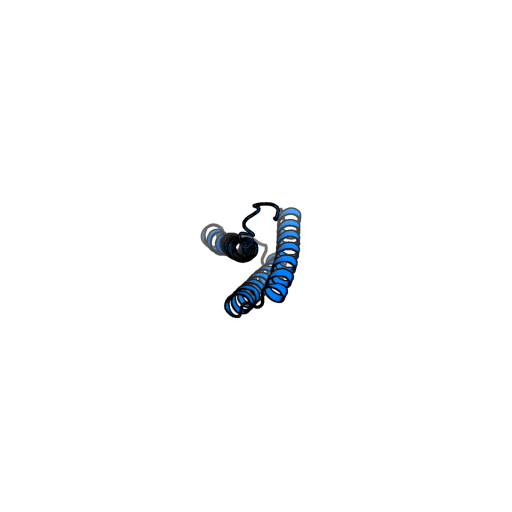 A N 1
ATOM 548 C CA . ALA A 1 73 ? -5.932 -5.353 11.083 1.00 93.25 73 ALA A CA 1
ATOM 549 C C . ALA A 1 73 ? -5.743 -5.002 12.570 1.00 93.25 73 ALA A C 1
ATOM 551 O O . ALA A 1 73 ? -6.686 -5.111 13.352 1.00 93.25 73 ALA A O 1
ATOM 552 N N . GLU A 1 74 ? -4.559 -4.513 12.941 1.00 94.94 74 GLU A N 1
ATOM 553 C CA . GLU A 1 74 ? -4.239 -4.004 14.281 1.00 94.94 74 GLU A CA 1
ATOM 554 C C . GLU A 1 74 ? -4.652 -2.533 14.502 1.00 94.94 74 GLU A C 1
ATOM 556 O O . GLU A 1 74 ? -4.347 -1.955 15.545 1.00 94.94 74 GLU A O 1
ATOM 561 N N . LEU A 1 75 ? -5.362 -1.908 13.550 1.00 94.00 75 LEU A N 1
ATOM 562 C CA . LEU A 1 75 ? -5.767 -0.490 13.573 1.00 94.00 75 LEU A CA 1
ATOM 563 C C . LEU A 1 75 ? -4.583 0.503 13.607 1.00 94.00 75 LEU A C 1
ATOM 565 O O . LEU A 1 75 ? -4.759 1.689 13.901 1.00 94.00 75 LEU A O 1
ATOM 569 N N . ALA A 1 76 ? -3.378 0.054 13.250 1.00 92.56 76 ALA A N 1
ATOM 570 C CA . ALA A 1 76 ? -2.162 0.858 13.166 1.00 92.56 76 ALA A CA 1
ATOM 571 C C . ALA A 1 76 ? -2.073 1.605 11.819 1.00 92.56 76 ALA A C 1
ATOM 573 O O . ALA A 1 76 ? -1.189 1.369 10.992 1.00 92.56 76 ALA A O 1
ATOM 574 N N . PHE A 1 77 ? -3.003 2.534 11.583 1.00 90.81 77 PHE A N 1
ATOM 575 C CA . PHE A 1 77 ? -3.163 3.198 10.282 1.00 90.81 77 PHE A CA 1
ATOM 576 C C . PHE A 1 77 ? -1.983 4.075 9.852 1.00 90.81 77 PHE A C 1
ATOM 578 O O . PHE A 1 77 ? -1.752 4.230 8.657 1.00 90.81 77 PHE A O 1
ATOM 585 N N . GLU A 1 78 ? -1.218 4.631 10.790 1.00 93.44 78 GLU A N 1
ATOM 586 C CA . GLU A 1 78 ? -0.015 5.404 10.458 1.00 93.44 78 GLU A CA 1
ATOM 587 C C . GLU A 1 78 ? 1.070 4.511 9.841 1.00 93.44 78 GLU A C 1
ATOM 589 O O . GLU A 1 78 ? 1.674 4.858 8.825 1.00 93.44 78 GLU A O 1
ATOM 594 N N . VAL A 1 79 ? 1.276 3.327 10.423 1.00 95.00 79 VAL A N 1
ATOM 595 C CA . VAL A 1 79 ? 2.226 2.336 9.908 1.00 95.00 79 VAL A CA 1
ATOM 596 C C . VAL A 1 79 ? 1.742 1.810 8.561 1.00 95.00 79 VAL A C 1
ATOM 598 O O . VAL A 1 79 ? 2.514 1.783 7.605 1.00 95.00 79 VAL A O 1
ATOM 601 N N . ALA A 1 80 ? 0.454 1.475 8.451 1.00 93.50 80 ALA A N 1
ATOM 602 C CA . ALA A 1 80 ? -0.135 1.033 7.191 1.00 93.50 80 ALA A CA 1
ATOM 603 C C . ALA A 1 80 ? -0.023 2.101 6.083 1.00 93.50 80 ALA A C 1
ATOM 605 O O . ALA A 1 80 ? 0.271 1.763 4.940 1.00 93.50 80 ALA A O 1
ATOM 606 N N . ALA A 1 81 ? -0.197 3.389 6.406 1.00 93.38 81 ALA A N 1
ATOM 607 C CA . ALA A 1 81 ? -0.032 4.484 5.448 1.00 93.38 81 ALA A CA 1
ATOM 608 C C . ALA A 1 81 ? 1.407 4.595 4.933 1.00 93.38 81 ALA A C 1
ATOM 610 O O . ALA A 1 81 ? 1.609 4.732 3.728 1.00 93.38 81 ALA A O 1
ATOM 611 N N . ARG A 1 82 ? 2.398 4.496 5.829 1.00 96.19 82 ARG A N 1
ATOM 612 C CA . ARG A 1 82 ? 3.816 4.503 5.446 1.00 96.19 82 ARG A CA 1
ATOM 613 C C . ARG A 1 82 ? 4.137 3.332 4.516 1.00 96.19 82 ARG A C 1
ATOM 615 O O . ARG A 1 82 ? 4.698 3.546 3.448 1.00 96.19 82 ARG A O 1
ATOM 622 N N . LEU A 1 83 ? 3.710 2.124 4.890 1.00 95.62 83 LEU A N 1
ATOM 623 C CA . LEU A 1 83 ? 3.918 0.920 4.083 1.00 95.62 83 LEU A CA 1
ATOM 624 C C . LEU A 1 83 ? 3.252 1.029 2.706 1.00 95.62 83 LEU A C 1
ATOM 626 O O . LEU A 1 83 ? 3.854 0.652 1.707 1.00 95.62 83 LEU A O 1
ATOM 630 N N . ARG A 1 84 ? 2.043 1.598 2.622 1.00 95.50 84 ARG A N 1
ATOM 631 C CA . ARG A 1 84 ? 1.365 1.870 1.344 1.00 95.50 84 ARG A CA 1
ATOM 632 C C . ARG A 1 84 ? 2.208 2.763 0.435 1.00 95.50 84 ARG A C 1
ATOM 634 O O . ARG A 1 84 ? 2.305 2.501 -0.761 1.00 95.50 84 ARG A O 1
ATOM 641 N N . ASP A 1 85 ? 2.777 3.833 0.980 1.00 96.06 85 ASP A N 1
ATOM 642 C CA . ASP A 1 85 ? 3.561 4.780 0.188 1.00 96.06 85 ASP A CA 1
ATOM 643 C C . ASP A 1 85 ? 4.884 4.148 -0.283 1.00 96.06 85 ASP A C 1
ATOM 645 O O . ASP A 1 85 ? 5.246 4.309 -1.447 1.00 96.06 85 ASP A O 1
ATOM 649 N N . GLU A 1 86 ? 5.534 3.328 0.549 1.00 96.38 86 GLU A N 1
ATOM 650 C CA . GLU A 1 86 ? 6.703 2.525 0.153 1.00 96.38 86 GLU A CA 1
ATOM 651 C C . GLU A 1 86 ? 6.367 1.521 -0.964 1.00 96.38 86 GLU A C 1
ATOM 653 O O . GLU A 1 86 ? 7.064 1.459 -1.978 1.00 96.38 86 GLU A O 1
ATOM 658 N N . ILE A 1 87 ? 5.256 0.785 -0.835 1.00 95.50 87 ILE A N 1
ATOM 659 C CA . ILE A 1 87 ? 4.771 -0.153 -1.862 1.00 95.50 87 ILE A CA 1
ATOM 660 C C . ILE A 1 87 ? 4.542 0.565 -3.199 1.00 95.50 87 ILE A C 1
ATOM 662 O O . ILE A 1 87 ? 4.896 0.039 -4.257 1.00 95.50 87 ILE A O 1
ATOM 666 N N . ARG A 1 88 ? 3.978 1.777 -3.175 1.00 95.00 88 ARG A N 1
ATOM 667 C CA . ARG A 1 88 ? 3.733 2.568 -4.390 1.00 95.00 88 ARG A CA 1
ATOM 668 C C . ARG A 1 88 ? 5.015 2.967 -5.100 1.00 95.00 88 ARG A C 1
ATOM 670 O O . ARG A 1 88 ? 5.048 2.912 -6.329 1.00 95.00 88 ARG A O 1
ATOM 677 N N . GLU A 1 89 ? 6.048 3.358 -4.363 1.00 95.38 89 GLU A N 1
ATOM 678 C CA . GLU A 1 89 ? 7.345 3.679 -4.964 1.00 95.38 89 GLU A CA 1
ATOM 679 C C . GLU A 1 89 ? 7.996 2.435 -5.581 1.00 95.38 89 GLU A C 1
ATOM 681 O O . GLU A 1 89 ? 8.387 2.474 -6.748 1.00 95.38 89 GLU A O 1
ATOM 686 N N . LEU A 1 90 ? 7.983 1.293 -4.885 1.00 94.25 90 LEU A N 1
ATOM 687 C CA . LEU A 1 90 ? 8.504 0.031 -5.430 1.00 94.25 90 LEU A CA 1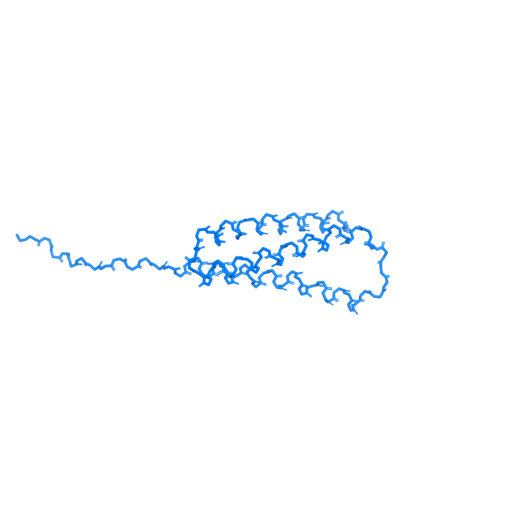
ATOM 688 C C . LEU A 1 90 ? 7.745 -0.421 -6.690 1.00 94.25 90 LEU A C 1
ATO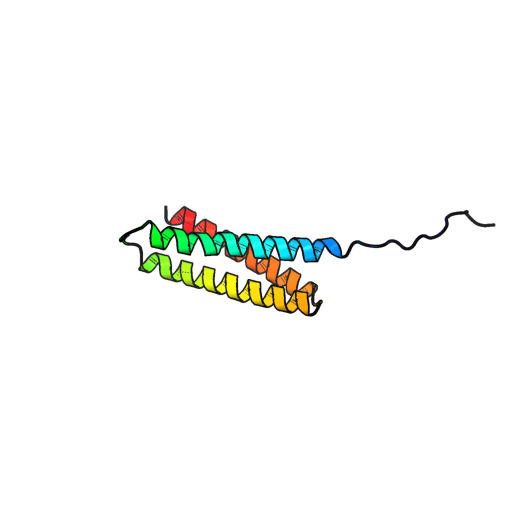M 690 O O . LEU A 1 90 ? 8.344 -0.922 -7.640 1.00 94.25 90 LEU A O 1
ATOM 694 N N . LYS A 1 91 ? 6.424 -0.207 -6.752 1.00 92.25 91 LYS A N 1
ATOM 695 C CA . LYS A 1 91 ? 5.622 -0.506 -7.953 1.00 92.25 91 LYS A CA 1
ATOM 696 C C . LYS A 1 91 ? 5.967 0.400 -9.135 1.00 92.25 91 LYS A C 1
ATOM 698 O O . LYS A 1 91 ? 5.896 -0.056 -10.275 1.00 92.25 91 LYS A O 1
ATOM 703 N N . LYS A 1 92 ? 6.330 1.665 -8.899 1.00 93.38 92 LYS A N 1
ATOM 704 C CA . LYS A 1 92 ? 6.829 2.554 -9.965 1.00 93.38 92 LYS A CA 1
ATOM 705 C C . LYS A 1 92 ? 8.183 2.079 -10.478 1.00 93.38 92 LYS A C 1
ATOM 707 O O . LYS A 1 92 ? 8.376 2.036 -11.689 1.00 93.38 92 LYS A O 1
ATOM 712 N N . GLU A 1 93 ? 9.082 1.686 -9.579 1.00 91.50 93 GLU A N 1
ATOM 713 C CA . GLU A 1 93 ? 10.384 1.125 -9.945 1.00 91.50 93 GLU A CA 1
ATOM 714 C C . GLU A 1 93 ? 10.227 -0.150 -10.783 1.00 91.50 93 GLU A C 1
ATOM 716 O O . GLU A 1 93 ? 10.829 -0.264 -11.850 1.00 91.50 93 GLU A O 1
ATOM 721 N N . LEU A 1 94 ? 9.335 -1.057 -10.368 1.00 88.44 94 LEU A N 1
ATOM 722 C CA . LEU A 1 94 ? 9.020 -2.277 -11.108 1.00 88.44 94 LEU A CA 1
ATOM 723 C C . LEU A 1 94 ? 8.547 -1.979 -12.539 1.00 88.44 94 LEU A C 1
ATOM 725 O O . LEU A 1 94 ? 9.014 -2.613 -13.482 1.00 88.44 94 LEU A O 1
ATOM 729 N N . ARG A 1 95 ? 7.661 -0.990 -12.716 1.00 89.00 95 ARG A N 1
ATOM 730 C CA . ARG A 1 95 ? 7.205 -0.552 -14.047 1.00 89.00 95 ARG A CA 1
ATOM 731 C C . ARG A 1 95 ? 8.344 0.037 -14.875 1.00 89.00 95 ARG A C 1
ATOM 733 O O . ARG A 1 95 ? 8.456 -0.285 -16.050 1.00 89.00 95 ARG A O 1
ATOM 740 N N . GLY A 1 96 ? 9.220 0.833 -14.264 1.00 88.31 96 GLY A N 1
ATOM 741 C CA . GLY A 1 96 ? 10.411 1.359 -14.936 1.00 88.31 96 GLY A CA 1
ATOM 742 C C . GLY A 1 96 ? 11.354 0.250 -15.419 1.00 88.31 96 GLY A C 1
ATOM 743 O O . GLY A 1 96 ? 11.887 0.332 -16.523 1.00 88.31 96 GLY A O 1
ATOM 744 N N . MET A 1 97 ? 11.518 -0.822 -14.636 1.00 85.00 97 MET A N 1
ATOM 745 C CA . MET A 1 97 ? 12.276 -2.007 -15.057 1.00 85.00 97 MET A CA 1
ATOM 746 C C . MET A 1 97 ? 11.603 -2.754 -16.216 1.00 85.00 97 MET A C 1
ATOM 748 O O . MET A 1 97 ? 12.294 -3.244 -17.108 1.00 85.00 97 MET A O 1
ATOM 752 N N . GLU A 1 98 ? 10.270 -2.848 -16.222 1.00 79.94 98 GLU A N 1
ATOM 753 C CA . GLU A 1 98 ? 9.513 -3.448 -17.326 1.00 79.94 98 GLU A CA 1
ATOM 754 C C . GLU A 1 98 ? 9.640 -2.626 -18.611 1.00 79.94 98 GLU A C 1
ATOM 756 O O . GLU A 1 98 ? 9.885 -3.195 -19.670 1.00 79.94 98 GLU A O 1
ATOM 761 N N . GLU A 1 99 ? 9.541 -1.300 -18.531 1.00 82.06 99 GLU A N 1
ATOM 762 C CA . GLU A 1 99 ? 9.712 -0.399 -19.678 1.00 82.06 99 GLU A CA 1
ATOM 763 C C . GLU A 1 99 ? 11.138 -0.435 -20.241 1.00 82.06 99 GLU A C 1
ATOM 765 O O . GLU A 1 99 ? 11.312 -0.423 -21.455 1.00 82.06 99 GLU A O 1
ATOM 770 N N . ALA A 1 100 ? 12.160 -0.525 -19.384 1.00 78.94 100 ALA A N 1
ATOM 771 C CA . ALA A 1 100 ? 13.560 -0.605 -19.807 1.00 78.94 100 ALA A CA 1
ATOM 772 C C . ALA A 1 100 ? 13.962 -1.981 -20.375 1.00 78.94 100 ALA A C 1
ATOM 774 O O . ALA A 1 100 ? 14.979 -2.092 -21.060 1.00 78.94 100 ALA A O 1
ATOM 775 N N . GLY A 1 101 ? 13.207 -3.034 -20.046 1.00 67.44 101 GLY A N 1
ATOM 776 C CA . GLY A 1 101 ? 13.442 -4.403 -20.506 1.00 67.44 101 GLY A CA 1
ATOM 777 C C . GLY A 1 101 ? 12.707 -4.790 -21.795 1.00 67.44 101 GLY A C 1
ATOM 778 O O . GLY A 1 101 ? 12.909 -5.915 -22.258 1.00 67.44 101 GLY A O 1
ATOM 779 N N . ASN A 1 102 ? 11.862 -3.906 -22.341 1.00 53.28 102 ASN A N 1
ATOM 780 C CA . ASN A 1 102 ? 11.140 -4.088 -23.608 1.00 53.28 102 ASN A CA 1
ATOM 781 C C . ASN A 1 102 ? 11.821 -3.367 -24.778 1.00 53.28 102 ASN A C 1
ATOM 783 O O . ASN A 1 102 ? 12.350 -2.253 -24.575 1.00 53.28 102 ASN A O 1
#

Secondary structure (DSSP, 8-state):
-------------THHHHHHHHHHHHHHHHHHHHHHHHHHH-S--S-HHHHHHHHHHHHHHHHHHHHHHHHHHTT-HHHHHHHHHHHHHHHHHHHHHHHHT-

Radius of gyration: 20.31 Å; chains: 1; bounding box: 49×54×48 Å